Protein AF-A0A536K6A2-F1 (afdb_monomer_lite)

Radius of gyration: 21.48 Å; chains: 1; bounding box: 54×81×38 Å

pLDDT: mean 73.26, std 16.82, range [40.25, 90.94]

Foldseek 3Di:
DCVVVVVQVVVLVVVVVCVVVVVFPDKFDWAQQKIWTWHQLPPPHWIKIKIFHQDPDPPDGDGDPPIDMDIGRHPVVRVVVSVVVQVVRVVVVGTPPPPPPPPPDDPPCPDDPPDDDDDDDDDDD

Sequence (125 aa):
MEMDDRLDQRTLARLWELENSEQMDRRVELTGQRFLSLFLEKLDGRSYIFRHSAEEQNETVSVGEDSEFWMYDTADAAELEFRRMVANARRAGTLIETDDTDDLGDPFTDGPLTNEVGAENLRNT

Secondary structure (DSSP, 8-state):
--HHHHHHHHHHHHHHHHHHTT--SEEEEETTTEEEEEEEEEETTEEEEEEEEEEEETTEEEE-TT-EEEEESSHHHHHHHHHHHHHHHHHHT-EE--S-------S------------------

Structure (mmCIF, N/CA/C/O backbone):
data_AF-A0A536K6A2-F1
#
_entry.id   AF-A0A536K6A2-F1
#
loop_
_atom_site.group_PDB
_atom_site.id
_atom_site.type_symbol
_atom_site.label_atom_id
_atom_site.label_alt_id
_atom_site.label_comp_id
_atom_site.label_asym_id
_atom_site.label_entity_id
_atom_site.label_seq_id
_atom_site.pdbx_PDB_ins_code
_atom_site.Cartn_x
_atom_site.Cartn_y
_atom_site.Cartn_z
_atom_site.occupancy
_atom_site.B_iso_or_equiv
_atom_site.auth_seq_id
_atom_site.auth_comp_id
_atom_site.auth_asym_id
_atom_site.auth_atom_id
_atom_site.pdbx_PDB_model_num
ATOM 1 N N . MET A 1 1 ? 24.955 6.069 -3.011 1.00 43.41 1 MET A N 1
ATOM 2 C CA . MET A 1 1 ? 24.029 5.381 -3.936 1.00 43.41 1 MET A CA 1
ATOM 3 C C . MET A 1 1 ? 22.677 6.010 -3.658 1.00 43.41 1 MET A C 1
ATOM 5 O O . MET A 1 1 ? 22.066 5.664 -2.667 1.00 43.41 1 MET A O 1
ATOM 9 N N . GLU A 1 2 ? 22.335 7.055 -4.416 1.00 53.41 2 GLU A N 1
ATOM 10 C CA . GLU A 1 2 ? 21.230 8.011 -4.150 1.00 53.41 2 GLU A CA 1
ATOM 11 C C . GLU A 1 2 ? 20.250 8.092 -5.341 1.00 53.41 2 GLU A C 1
ATOM 13 O O . GLU A 1 2 ? 19.463 9.026 -5.459 1.00 53.41 2 GLU A O 1
ATOM 18 N N . MET A 1 3 ? 20.354 7.161 -6.295 1.00 55.25 3 MET A N 1
ATOM 19 C CA . MET A 1 3 ? 19.548 7.185 -7.522 1.00 55.25 3 MET A CA 1
ATOM 20 C C . MET A 1 3 ? 18.182 6.511 -7.348 1.00 55.25 3 MET A C 1
ATOM 22 O O . MET A 1 3 ? 17.231 6.993 -7.957 1.00 55.25 3 MET A O 1
ATOM 26 N N . ASP A 1 4 ? 18.082 5.474 -6.508 1.00 61.38 4 ASP A N 1
ATOM 27 C CA . ASP A 1 4 ? 16.813 4.795 -6.196 1.00 61.38 4 ASP A CA 1
ATOM 28 C C . ASP A 1 4 ? 15.820 5.763 -5.546 1.00 61.38 4 ASP A C 1
ATOM 30 O O . ASP A 1 4 ? 14.772 6.027 -6.123 1.00 61.38 4 ASP A O 1
ATOM 34 N N . ASP A 1 5 ? 16.233 6.453 -4.478 1.00 64.38 5 ASP A N 1
ATOM 35 C CA . ASP A 1 5 ? 15.365 7.349 -3.698 1.00 64.38 5 ASP A CA 1
ATOM 36 C C . ASP A 1 5 ? 14.692 8.446 -4.554 1.00 64.38 5 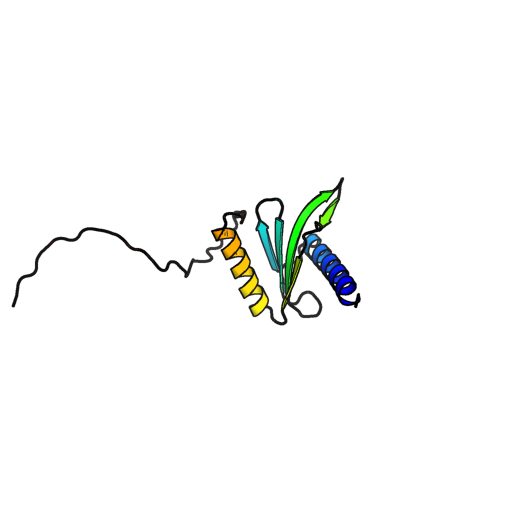ASP A C 1
ATOM 38 O O . ASP A 1 5 ? 13.513 8.765 -4.405 1.00 64.38 5 ASP A O 1
ATOM 42 N N . ARG A 1 6 ? 15.403 8.983 -5.559 1.00 69.88 6 ARG A N 1
ATOM 43 C CA . ARG A 1 6 ? 14.832 9.976 -6.492 1.00 69.88 6 ARG A CA 1
ATOM 44 C C . ARG A 1 6 ? 13.819 9.369 -7.466 1.00 69.88 6 ARG A C 1
ATOM 46 O O . ARG A 1 6 ? 12.924 10.083 -7.923 1.00 69.88 6 ARG A O 1
ATOM 53 N N . LEU A 1 7 ? 13.986 8.100 -7.836 1.00 75.62 7 LEU A N 1
ATOM 54 C CA . LEU A 1 7 ? 13.047 7.362 -8.680 1.00 75.62 7 LEU A CA 1
ATOM 55 C C . LEU A 1 7 ? 11.792 6.984 -7.880 1.00 75.62 7 LEU A C 1
ATOM 57 O O . LEU A 1 7 ? 10.680 7.131 -8.393 1.00 75.62 7 LEU A O 1
ATOM 61 N N . ASP A 1 8 ? 11.970 6.586 -6.620 1.00 79.81 8 ASP A N 1
ATOM 62 C CA . ASP A 1 8 ? 10.894 6.278 -5.677 1.00 79.81 8 ASP A CA 1
ATOM 63 C C . ASP A 1 8 ? 10.002 7.500 -5.434 1.00 79.81 8 ASP A C 1
ATOM 65 O O . ASP A 1 8 ? 8.793 7.438 -5.647 1.00 79.81 8 ASP A O 1
ATOM 69 N N . GLN A 1 9 ? 10.594 8.657 -5.119 1.00 79.81 9 GLN A N 1
ATOM 70 C CA . GLN A 1 9 ? 9.862 9.917 -4.928 1.00 79.81 9 GLN A CA 1
ATOM 71 C C . GLN A 1 9 ? 9.067 10.336 -6.174 1.00 79.81 9 GLN A C 1
ATOM 73 O O . GLN A 1 9 ? 7.934 10.813 -6.084 1.00 79.81 9 GLN A O 1
ATOM 78 N N . ARG A 1 10 ? 9.637 10.136 -7.369 1.00 83.62 10 ARG A N 1
ATOM 79 C CA . ARG A 1 10 ? 8.949 10.440 -8.631 1.00 83.62 10 ARG A CA 1
ATOM 80 C C . ARG A 1 10 ? 7.795 9.474 -8.904 1.00 83.62 10 ARG A C 1
ATOM 82 O O . ARG A 1 10 ? 6.772 9.896 -9.439 1.00 83.62 10 ARG A O 1
ATOM 89 N N . THR A 1 11 ? 7.960 8.207 -8.538 1.00 86.38 11 THR A N 1
ATOM 90 C CA . THR A 1 11 ? 6.920 7.178 -8.653 1.00 86.38 11 THR A CA 1
ATOM 91 C C . THR A 1 11 ? 5.780 7.460 -7.678 1.00 86.38 11 THR A C 1
ATOM 93 O O . THR A 1 11 ? 4.629 7.501 -8.100 1.00 86.38 11 THR A O 1
ATOM 96 N N . LEU A 1 12 ? 6.091 7.770 -6.416 1.00 84.75 12 LEU A N 1
ATOM 97 C CA . LEU A 1 12 ? 5.128 8.182 -5.390 1.00 84.75 12 LEU A CA 1
ATOM 98 C C . LEU A 1 12 ? 4.290 9.380 -5.835 1.00 84.75 12 LEU A C 1
ATOM 100 O O . LEU A 1 12 ? 3.064 9.315 -5.806 1.00 84.75 12 LEU A O 1
ATOM 104 N N . ALA A 1 13 ? 4.939 10.447 -6.313 1.00 84.62 13 ALA A N 1
ATOM 105 C CA . ALA A 1 13 ? 4.236 11.618 -6.828 1.00 84.62 13 ALA A CA 1
ATOM 106 C C . ALA A 1 13 ? 3.282 11.243 -7.973 1.00 84.62 13 ALA A C 1
ATOM 108 O O . ALA A 1 13 ? 2.152 11.722 -8.023 1.00 84.62 13 ALA A O 1
ATOM 109 N N . ARG A 1 14 ? 3.705 10.340 -8.867 1.00 87.81 14 ARG A N 1
ATOM 110 C CA . ARG A 1 14 ? 2.875 9.914 -9.994 1.00 87.81 14 ARG A CA 1
ATOM 111 C C . ARG A 1 14 ? 1.685 9.056 -9.567 1.00 87.81 14 ARG A C 1
ATOM 113 O O . ARG A 1 14 ? 0.598 9.227 -10.112 1.00 87.81 14 ARG A O 1
ATOM 120 N N . LEU A 1 15 ? 1.876 8.158 -8.604 1.00 87.44 15 LEU A N 1
ATOM 121 C CA . LEU A 1 15 ? 0.803 7.350 -8.019 1.00 87.44 15 LEU A CA 1
ATOM 122 C C . LEU A 1 15 ? -0.214 8.237 -7.292 1.00 87.44 15 LEU A C 1
ATOM 124 O O . LEU A 1 15 ? -1.415 8.058 -7.474 1.00 87.44 15 LEU A O 1
ATOM 128 N N . TRP A 1 16 ? 0.263 9.247 -6.561 1.00 86.19 16 TRP A N 1
ATOM 129 C CA . TRP A 1 16 ? -0.584 10.254 -5.923 1.00 86.19 16 TRP A CA 1
ATOM 130 C C . TRP A 1 16 ? -1.450 11.010 -6.939 1.00 86.19 16 TRP A C 1
ATOM 132 O O . TRP A 1 16 ? -2.659 11.138 -6.753 1.00 86.19 16 TRP A O 1
ATOM 142 N N . GLU A 1 17 ? -0.864 11.467 -8.051 1.00 87.06 17 GLU A N 1
ATOM 143 C CA . GLU A 1 17 ? -1.612 12.117 -9.138 1.00 87.06 17 GLU A CA 1
ATOM 144 C C . GLU A 1 17 ? -2.677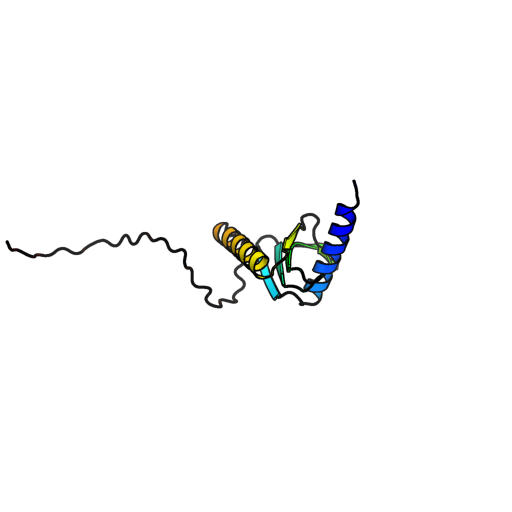 11.195 -9.755 1.00 87.06 17 GLU A C 1
ATOM 146 O O . GLU A 1 17 ? -3.791 11.639 -10.047 1.00 87.06 17 GLU A O 1
ATOM 151 N N . LEU A 1 18 ? -2.341 9.917 -9.972 1.00 87.44 18 LEU A N 1
ATOM 152 C CA . LEU A 1 18 ? -3.266 8.926 -10.526 1.00 87.44 18 LEU A CA 1
ATOM 153 C C . LEU A 1 18 ? -4.439 8.667 -9.580 1.00 87.44 18 LEU A C 1
ATOM 155 O O . LEU A 1 18 ? -5.578 8.604 -10.041 1.00 87.44 18 LEU A O 1
ATOM 159 N N . GLU A 1 19 ? -4.175 8.565 -8.278 1.00 84.19 19 GLU A N 1
ATOM 160 C CA . GLU A 1 19 ? -5.221 8.414 -7.268 1.00 84.19 19 GLU A CA 1
ATOM 161 C C . GLU A 1 19 ? -6.142 9.638 -7.213 1.00 84.19 19 GLU A C 1
ATOM 163 O O . GLU A 1 19 ? -7.361 9.489 -7.240 1.00 84.19 19 GLU A O 1
ATOM 168 N N . ASN A 1 20 ? -5.575 10.850 -7.217 1.00 83.31 20 ASN A N 1
ATOM 169 C CA . ASN A 1 20 ? -6.353 12.097 -7.239 1.00 83.31 20 ASN A CA 1
ATOM 170 C C . ASN A 1 20 ? -7.194 12.245 -8.514 1.00 83.31 20 ASN A C 1
ATOM 172 O O . ASN A 1 20 ? -8.192 12.957 -8.520 1.00 83.31 20 ASN A O 1
ATOM 176 N N . SER A 1 21 ? -6.790 11.575 -9.594 1.00 84.88 21 SER A N 1
ATOM 177 C CA . SER A 1 21 ? -7.541 11.516 -10.850 1.00 84.88 21 SER A CA 1
ATOM 178 C C . SER A 1 21 ? -8.541 10.355 -10.901 1.00 84.88 21 SER A C 1
ATOM 180 O O . SER A 1 21 ? -9.092 10.091 -11.967 1.00 84.88 21 SER A O 1
ATOM 182 N N . GLU A 1 22 ? -8.719 9.622 -9.801 1.00 80.12 22 GLU A N 1
ATOM 183 C CA . GLU A 1 22 ? -9.578 8.441 -9.698 1.00 80.12 22 GLU A CA 1
ATOM 184 C C . GLU A 1 22 ? -9.236 7.326 -10.710 1.00 80.12 22 GLU A C 1
ATOM 186 O O . GLU A 1 22 ? -10.093 6.554 -11.134 1.00 80.12 22 GLU A O 1
ATOM 191 N N . GLN A 1 23 ? -7.965 7.226 -11.118 1.00 83.31 23 GLN A N 1
ATOM 192 C CA . GLN A 1 23 ? -7.496 6.263 -12.128 1.00 83.31 23 GLN A CA 1
ATOM 193 C C . GLN A 1 23 ? -7.001 4.933 -11.536 1.00 83.31 23 GLN A C 1
ATOM 195 O O . GLN A 1 23 ? -6.367 4.140 -12.241 1.00 83.31 23 GLN A O 1
ATOM 200 N N . MET A 1 24 ? -7.255 4.694 -10.249 1.00 84.75 24 MET A N 1
ATOM 201 C CA . MET A 1 24 ? -6.969 3.417 -9.599 1.00 84.75 24 MET A CA 1
ATOM 202 C C . MET A 1 24 ? -7.963 2.337 -10.040 1.00 84.75 24 MET A C 1
ATOM 204 O O . MET A 1 24 ? -9.136 2.615 -10.275 1.00 84.75 24 MET A O 1
ATOM 208 N N . ASP A 1 25 ? -7.500 1.089 -10.114 1.00 86.81 25 ASP A N 1
ATOM 209 C CA . ASP A 1 25 ? -8.373 -0.059 -10.389 1.00 86.81 25 ASP A CA 1
ATOM 210 C C . ASP A 1 25 ? -9.162 -0.460 -9.141 1.00 86.81 25 ASP A C 1
ATOM 212 O O . ASP A 1 25 ? -10.339 -0.807 -9.220 1.00 86.81 25 ASP A O 1
ATOM 216 N N . ARG A 1 26 ? -8.518 -0.400 -7.970 1.00 84.94 26 ARG A N 1
ATOM 217 C CA . ARG A 1 26 ? -9.161 -0.623 -6.671 1.00 84.94 26 ARG A CA 1
ATOM 218 C C . ARG A 1 26 ? -8.567 0.294 -5.615 1.00 84.94 26 ARG A C 1
ATOM 220 O O . ARG A 1 26 ? -7.376 0.589 -5.646 1.00 84.94 26 ARG A O 1
ATOM 227 N N . ARG A 1 27 ? -9.387 0.684 -4.643 1.00 86.62 27 ARG A N 1
ATOM 228 C CA . ARG A 1 27 ? -8.977 1.422 -3.446 1.00 86.62 27 ARG A CA 1
ATOM 229 C C . ARG A 1 27 ? -9.731 0.883 -2.245 1.00 86.62 27 ARG A C 1
ATOM 231 O O . ARG A 1 27 ? -10.924 0.621 -2.342 1.00 86.62 27 ARG A O 1
ATOM 238 N N . VAL A 1 28 ? -9.033 0.741 -1.126 1.00 85.00 28 VAL A N 1
ATOM 239 C CA . VAL A 1 28 ? -9.638 0.449 0.174 1.00 85.00 28 VAL A CA 1
ATOM 240 C C . VAL A 1 28 ? -9.166 1.455 1.212 1.00 85.00 28 VAL A C 1
ATOM 242 O O . VAL A 1 28 ? -8.038 1.956 1.153 1.00 85.00 28 VAL A O 1
ATOM 245 N N . GLU A 1 29 ? -10.037 1.741 2.171 1.00 86.19 29 GLU A N 1
ATOM 246 C CA . GLU A 1 29 ? -9.727 2.595 3.310 1.00 86.19 29 GLU A CA 1
ATOM 247 C C . GLU A 1 29 ? -9.337 1.741 4.522 1.00 86.19 29 GLU A C 1
ATOM 249 O O . GLU A 1 29 ? -9.949 0.723 4.845 1.00 86.19 29 GLU A O 1
ATOM 254 N N . LEU A 1 30 ? -8.277 2.158 5.196 1.00 83.12 30 LEU A N 1
ATOM 255 C CA . LEU A 1 30 ? -7.777 1.583 6.431 1.00 83.12 30 LEU A CA 1
ATOM 256 C C . LEU A 1 30 ? -8.012 2.572 7.578 1.00 83.12 30 LEU A C 1
ATOM 258 O O . LEU A 1 30 ? -8.014 3.793 7.414 1.00 83.12 30 LEU A O 1
ATOM 262 N N . THR A 1 31 ? -8.155 2.038 8.784 1.00 81.31 31 THR A N 1
ATOM 263 C CA . THR A 1 31 ? -8.300 2.821 10.009 1.00 81.31 31 THR A CA 1
ATOM 264 C C . THR A 1 31 ? -7.099 3.744 10.195 1.00 81.31 31 THR A C 1
ATOM 266 O O . THR A 1 31 ? -5.957 3.337 9.963 1.00 81.31 31 THR A O 1
ATOM 269 N N . GLY A 1 32 ? -7.346 4.955 10.695 1.00 77.25 32 GLY A N 1
ATOM 270 C CA . GLY A 1 32 ? -6.289 5.940 10.932 1.00 77.25 32 GLY A CA 1
ATOM 271 C C . GLY A 1 32 ? -5.897 6.724 9.682 1.00 77.25 32 GLY A C 1
ATOM 272 O O . GLY A 1 32 ? -4.717 7.000 9.506 1.00 77.25 32 GLY A O 1
ATOM 273 N N . GLN A 1 33 ? -6.878 7.062 8.831 1.00 80.12 33 GLN A N 1
ATOM 274 C CA . GLN A 1 33 ? -6.696 7.884 7.623 1.00 80.12 33 GLN A CA 1
ATOM 275 C C . GLN A 1 33 ? -5.678 7.288 6.646 1.00 80.12 33 GLN A C 1
ATOM 277 O O . GLN A 1 33 ? -4.932 8.007 5.987 1.00 80.12 33 GLN A O 1
ATOM 282 N N . ARG A 1 34 ? -5.622 5.959 6.568 1.00 85.31 34 ARG A N 1
ATOM 283 C CA . ARG A 1 34 ? -4.717 5.248 5.669 1.00 85.31 34 ARG A CA 1
ATOM 284 C C . ARG A 1 34 ? -5.496 4.675 4.508 1.00 85.31 34 ARG A C 1
ATOM 286 O O . ARG A 1 34 ? -6.643 4.277 4.657 1.00 85.31 34 ARG A O 1
ATOM 293 N N . PHE A 1 35 ? -4.856 4.594 3.361 1.00 85.62 35 PHE A N 1
ATOM 294 C CA . PHE A 1 35 ? -5.464 4.113 2.135 1.00 85.62 35 PHE A CA 1
ATOM 295 C C . PHE A 1 35 ? -4.525 3.137 1.455 1.00 85.62 35 PHE A C 1
ATOM 297 O O . PHE A 1 35 ? -3.301 3.268 1.535 1.00 85.62 35 PHE A O 1
ATOM 304 N N . LEU A 1 36 ? -5.115 2.142 0.803 1.00 88.00 36 LEU A N 1
ATOM 305 C CA . LEU A 1 36 ? -4.399 1.189 -0.026 1.00 88.00 36 LEU A CA 1
ATOM 306 C C . LEU A 1 36 ? -5.050 1.167 -1.407 1.00 88.00 36 LEU A C 1
ATOM 308 O O . LEU A 1 36 ? -6.209 0.777 -1.552 1.00 88.00 36 LEU A O 1
ATOM 312 N N . SER A 1 37 ? -4.285 1.569 -2.410 1.00 89.31 37 SER A N 1
ATOM 313 C CA . SER A 1 37 ? -4.719 1.707 -3.796 1.00 89.31 37 SER A CA 1
ATOM 314 C C . SER A 1 37 ? -3.927 0.762 -4.695 1.00 89.31 37 SER A C 1
ATOM 316 O O . SER A 1 37 ? -2.718 0.593 -4.541 1.00 89.31 37 SER A O 1
ATOM 318 N N . LEU A 1 38 ? -4.618 0.125 -5.635 1.00 90.44 38 LEU A N 1
ATOM 319 C CA . LEU A 1 38 ? -4.062 -0.802 -6.614 1.00 90.44 38 LEU A CA 1
ATOM 320 C C . LEU A 1 38 ? -4.150 -0.183 -8.008 1.00 90.44 38 LEU A C 1
ATOM 322 O O . LEU A 1 38 ? -5.222 0.229 -8.455 1.00 90.44 38 LEU A O 1
ATOM 326 N N . PHE A 1 39 ? -3.021 -0.179 -8.709 1.00 90.25 39 PHE A N 1
ATOM 327 C CA . PHE A 1 39 ? -2.894 0.282 -10.084 1.00 90.25 39 PHE A CA 1
ATOM 328 C C . PHE A 1 39 ? -2.383 -0.868 -10.944 1.00 90.25 39 PHE A C 1
ATOM 330 O O . PHE A 1 39 ? -1.265 -1.337 -10.736 1.00 90.25 39 PHE A O 1
ATOM 337 N N . LEU A 1 40 ? -3.175 -1.321 -11.914 1.00 90.62 40 LEU A N 1
ATOM 338 C CA . LEU A 1 40 ? -2.792 -2.428 -12.788 1.00 90.62 40 LEU A CA 1
ATOM 339 C C . LEU A 1 40 ? -2.299 -1.893 -14.131 1.00 90.62 40 LEU A C 1
ATOM 341 O O . LEU A 1 40 ? -3.033 -1.211 -14.843 1.00 90.62 40 LEU A O 1
ATOM 345 N N . GLU A 1 41 ? -1.033 -2.166 -14.453 1.00 86.88 41 GLU A N 1
ATOM 346 C CA . GLU A 1 41 ? -0.399 -1.819 -15.740 1.00 86.88 41 GLU A CA 1
ATOM 347 C C . GLU A 1 41 ? -0.518 -0.323 -16.140 1.00 86.88 41 GLU A C 1
ATOM 349 O O . GLU A 1 41 ? -0.368 0.036 -17.309 1.00 86.88 41 GLU A O 1
ATOM 354 N N . LYS A 1 42 ? -0.772 0.580 -15.177 1.00 79.62 42 LYS A N 1
ATOM 355 C CA . LYS A 1 42 ? -1.024 2.019 -15.417 1.00 79.62 42 LYS A CA 1
ATOM 356 C C . LYS A 1 42 ? 0.244 2.849 -15.586 1.00 79.62 42 LYS A C 1
ATOM 358 O O . LYS A 1 42 ? 0.206 3.910 -16.209 1.00 79.62 42 LYS A O 1
ATOM 363 N N . LEU A 1 43 ? 1.348 2.399 -14.999 1.00 83.12 43 LEU A N 1
ATOM 364 C CA . LEU A 1 43 ? 2.615 3.120 -14.967 1.00 83.12 43 LEU A CA 1
ATOM 365 C C . LEU A 1 43 ? 3.694 2.209 -15.555 1.00 83.12 43 LEU A C 1
ATOM 367 O O . LEU A 1 43 ? 3.865 1.087 -15.100 1.00 83.12 43 LEU A O 1
ATOM 371 N N . ASP A 1 44 ? 4.355 2.637 -16.630 1.00 81.00 44 ASP A N 1
ATOM 372 C CA . ASP A 1 44 ? 5.425 1.871 -17.295 1.00 81.00 44 ASP A CA 1
ATOM 373 C C . ASP A 1 44 ? 5.060 0.412 -17.681 1.00 81.00 44 ASP A C 1
ATOM 375 O O . ASP A 1 44 ? 5.939 -0.433 -17.850 1.00 81.00 44 ASP A O 1
ATOM 379 N N . GLY A 1 45 ? 3.763 0.102 -17.835 1.00 83.00 45 GLY A N 1
ATOM 380 C CA . GLY A 1 45 ? 3.264 -1.255 -18.106 1.00 83.00 45 GLY A CA 1
ATOM 381 C C . GLY A 1 45 ? 3.387 -2.221 -16.923 1.00 83.00 45 GLY A C 1
ATOM 382 O O . GLY A 1 45 ? 3.311 -3.429 -17.110 1.00 83.00 45 GLY A O 1
ATOM 383 N N . ARG A 1 46 ? 3.600 -1.701 -15.711 1.00 88.19 46 ARG A N 1
ATOM 384 C CA . ARG A 1 46 ? 3.744 -2.466 -14.469 1.00 88.19 46 ARG A CA 1
ATOM 385 C C . ARG A 1 46 ? 2.593 -2.193 -13.518 1.00 88.19 46 ARG A C 1
ATOM 387 O O . ARG A 1 46 ? 1.875 -1.198 -13.643 1.00 88.19 46 ARG A O 1
ATOM 394 N N . SER A 1 47 ? 2.432 -3.091 -12.556 1.00 90.94 47 SER A N 1
ATOM 395 C CA . SER A 1 47 ? 1.397 -2.983 -11.535 1.00 90.94 47 SER A CA 1
ATOM 396 C C . SER A 1 47 ? 1.983 -2.492 -10.219 1.00 90.94 47 SER A C 1
ATOM 398 O O . SER A 1 47 ? 3.087 -2.876 -9.836 1.00 90.94 47 SER A O 1
ATOM 400 N N . TYR A 1 48 ? 1.246 -1.627 -9.532 1.00 89.94 48 TYR A N 1
ATOM 401 C CA . TYR A 1 48 ? 1.699 -0.944 -8.330 1.00 89.94 48 TYR A CA 1
ATOM 402 C C . TYR A 1 48 ? 0.649 -1.048 -7.238 1.00 89.94 48 TYR A C 1
ATOM 404 O O . TYR A 1 48 ? -0.540 -0.833 -7.475 1.00 89.94 48 TYR A O 1
ATOM 412 N N . ILE A 1 49 ? 1.110 -1.339 -6.030 1.00 90.62 49 ILE A N 1
ATOM 413 C CA . ILE A 1 49 ? 0.325 -1.201 -4.809 1.00 90.62 49 ILE A CA 1
ATOM 414 C C . ILE A 1 49 ? 0.843 0.041 -4.106 1.00 90.62 49 ILE A C 1
ATOM 416 O O . ILE A 1 49 ? 2.039 0.139 -3.852 1.00 90.62 49 ILE A O 1
ATOM 420 N N . PHE A 1 50 ? -0.043 0.975 -3.796 1.00 90.00 50 PHE A N 1
ATOM 421 C CA . PHE A 1 50 ? 0.287 2.233 -3.151 1.00 90.00 50 PHE A CA 1
ATOM 422 C C . PHE A 1 50 ? -0.424 2.318 -1.804 1.00 90.00 50 PHE A C 1
ATOM 424 O O . PHE A 1 50 ? -1.652 2.280 -1.749 1.00 90.00 50 PHE A O 1
ATOM 431 N N . ARG A 1 51 ? 0.343 2.410 -0.717 1.00 89.62 51 ARG A N 1
ATOM 432 C CA . ARG A 1 51 ? -0.163 2.643 0.635 1.00 89.62 51 ARG A CA 1
ATOM 433 C C . ARG A 1 51 ? 0.248 4.031 1.079 1.00 89.62 51 ARG A C 1
ATOM 435 O O . ARG A 1 51 ? 1.435 4.336 1.117 1.00 89.62 51 ARG A O 1
ATOM 442 N N . HIS A 1 52 ? -0.713 4.842 1.487 1.00 87.12 52 HIS A N 1
ATOM 443 C CA . HIS A 1 52 ? -0.421 6.160 2.036 1.00 87.12 52 HIS A CA 1
ATOM 444 C C . HIS A 1 52 ? -1.322 6.495 3.210 1.00 87.12 52 HIS A C 1
ATOM 446 O O . HIS A 1 52 ? -2.346 5.852 3.448 1.00 87.12 52 HIS A O 1
ATOM 452 N N . SER A 1 53 ? -0.896 7.507 3.952 1.00 81.75 53 SER A N 1
ATOM 453 C CA . SER A 1 53 ? -1.727 8.182 4.941 1.00 81.75 53 SER A CA 1
ATOM 454 C C . SER A 1 53 ? -2.202 9.490 4.318 1.00 81.75 53 SER A C 1
ATOM 456 O O . SER A 1 53 ? -1.371 10.248 3.816 1.00 81.75 53 SER A O 1
ATOM 458 N N . ALA A 1 54 ? -3.503 9.766 4.349 1.00 74.88 54 ALA A N 1
ATOM 459 C CA . ALA A 1 54 ? -4.022 11.072 3.976 1.00 74.88 54 ALA A CA 1
ATOM 460 C C . ALA A 1 54 ? -3.857 12.012 5.170 1.00 74.88 54 ALA A C 1
ATOM 462 O O . ALA A 1 54 ? -4.639 11.975 6.122 1.00 74.88 54 ALA A O 1
ATOM 463 N N . GLU A 1 55 ? -2.826 12.848 5.118 1.00 70.88 55 GLU A N 1
ATOM 464 C CA . GLU A 1 55 ? -2.639 13.914 6.092 1.00 70.88 55 GLU A CA 1
ATOM 465 C C . GLU A 1 55 ? -3.210 15.204 5.504 1.00 70.88 55 GLU A C 1
ATOM 467 O O . GLU A 1 55 ? -2.731 15.733 4.494 1.00 70.88 55 GLU A O 1
ATOM 472 N N . GLU A 1 56 ? -4.280 15.704 6.122 1.00 62.91 56 GLU A N 1
ATOM 473 C CA . GLU A 1 56 ? -4.809 17.028 5.813 1.00 62.91 56 GLU A CA 1
ATOM 474 C C . GLU A 1 56 ? -3.815 18.076 6.312 1.00 62.91 56 GLU A C 1
ATOM 476 O O . GLU A 1 56 ? -3.753 18.399 7.500 1.00 62.91 56 GLU A O 1
ATOM 481 N N . GLN A 1 57 ? -3.015 18.613 5.392 1.00 58.88 57 GLN A N 1
ATOM 482 C CA . GLN A 1 57 ? -2.092 19.695 5.692 1.00 58.88 57 GLN A CA 1
ATOM 483 C C . GLN A 1 57 ? -2.642 21.005 5.140 1.00 58.88 57 GLN A C 1
ATOM 485 O O . GLN A 1 57 ? -2.634 21.252 3.934 1.00 58.88 57 GLN A O 1
ATOM 490 N N . ASN A 1 58 ? -3.071 21.866 6.067 1.00 63.62 58 ASN A N 1
ATOM 491 C CA . ASN A 1 58 ? -3.655 23.191 5.840 1.00 63.62 58 ASN A CA 1
ATOM 492 C C . ASN A 1 58 ? -4.934 23.171 4.986 1.00 63.62 58 ASN A C 1
ATOM 494 O O . ASN A 1 58 ? -6.015 23.379 5.522 1.00 63.62 58 ASN A O 1
ATOM 498 N N . GLU A 1 59 ? -4.811 22.949 3.680 1.00 62.44 59 GLU A N 1
ATOM 499 C CA . GLU A 1 59 ? -5.905 23.008 2.694 1.00 62.44 59 GLU A CA 1
ATOM 500 C C . GLU A 1 59 ? -5.707 22.005 1.542 1.00 62.44 59 GLU A C 1
ATOM 502 O O . GLU A 1 59 ? -6.506 21.946 0.608 1.00 62.44 59 GLU A O 1
ATOM 507 N N . THR A 1 60 ? -4.635 21.211 1.589 1.00 57.22 60 THR A N 1
ATOM 508 C CA . THR A 1 60 ? -4.313 20.205 0.578 1.00 57.22 60 THR A CA 1
ATOM 509 C C . THR A 1 60 ? -4.071 18.873 1.260 1.00 57.22 60 THR A C 1
ATOM 511 O O . THR A 1 60 ? -3.215 18.767 2.142 1.00 57.22 60 THR A O 1
ATOM 514 N N . VAL A 1 61 ? -4.785 17.840 0.822 1.00 66.38 61 VAL A N 1
ATOM 515 C CA . VAL A 1 61 ? -4.440 16.470 1.193 1.00 66.38 61 VAL A CA 1
ATOM 516 C C . VAL A 1 61 ? -3.116 16.145 0.514 1.00 66.38 61 VAL A C 1
ATOM 518 O O . VAL A 1 61 ? -2.978 16.314 -0.699 1.00 66.38 61 VAL A O 1
ATOM 521 N N . SER A 1 62 ? -2.128 15.744 1.306 1.00 67.38 62 SER A N 1
ATOM 522 C CA . SER A 1 62 ? -0.825 15.316 0.805 1.00 67.38 62 SER A CA 1
ATOM 523 C C . SER A 1 62 ? -0.572 13.870 1.198 1.00 67.38 62 SER A C 1
ATOM 525 O O . SER A 1 62 ? -1.094 13.384 2.201 1.00 67.38 62 SER A O 1
ATOM 527 N N . VAL A 1 63 ? 0.257 13.206 0.398 1.00 71.31 63 VAL A N 1
ATOM 528 C CA . VAL A 1 63 ? 0.816 11.897 0.718 1.00 71.31 63 VAL A CA 1
ATOM 529 C C . VAL A 1 63 ? 1.645 12.008 2.006 1.00 71.31 63 VAL A C 1
ATOM 531 O O . VAL A 1 63 ? 2.583 12.804 2.066 1.00 71.31 63 VAL A O 1
ATOM 534 N N . GLY A 1 64 ? 1.268 11.269 3.052 1.00 69.62 64 GLY A N 1
ATOM 535 C CA . GLY A 1 64 ? 1.988 11.285 4.329 1.00 69.62 64 GLY A CA 1
ATOM 536 C C . GLY A 1 64 ? 3.406 10.719 4.218 1.00 69.62 64 GLY A C 1
ATOM 537 O O . GLY A 1 64 ? 3.714 9.968 3.291 1.00 69.62 64 GLY A O 1
ATOM 538 N N . GLU A 1 65 ? 4.284 11.038 5.169 1.00 69.19 65 GLU A N 1
ATOM 539 C CA . GLU A 1 65 ? 5.697 10.607 5.120 1.00 69.19 65 GLU A CA 1
ATOM 540 C C . GLU A 1 65 ? 5.874 9.076 5.232 1.00 69.19 65 GLU A 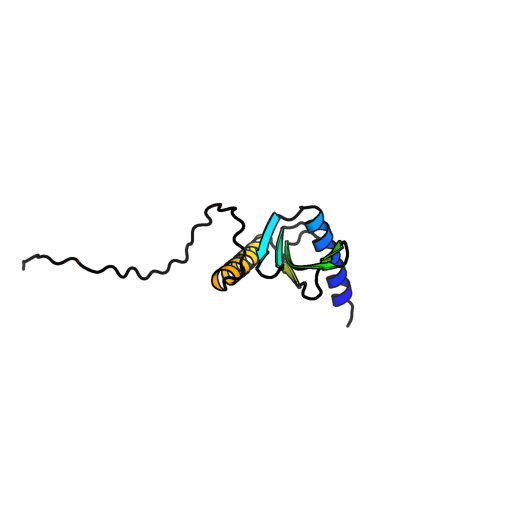C 1
ATOM 542 O O . GLU A 1 65 ? 6.866 8.537 4.751 1.00 69.19 65 GLU A O 1
ATOM 547 N N . ASP A 1 66 ? 4.889 8.359 5.792 1.00 74.81 66 ASP A N 1
ATOM 548 C CA . ASP A 1 66 ? 4.843 6.882 5.889 1.00 74.81 66 ASP A CA 1
ATOM 549 C C . ASP A 1 66 ? 4.332 6.202 4.599 1.00 74.81 66 ASP A C 1
ATOM 551 O O . ASP A 1 66 ? 3.808 5.087 4.623 1.00 74.81 66 ASP A O 1
ATOM 555 N N . SER A 1 67 ? 4.388 6.893 3.461 1.00 82.88 67 SER A N 1
ATOM 556 C CA . SER A 1 67 ? 3.832 6.356 2.221 1.00 82.88 67 SER A CA 1
ATOM 557 C C . SER A 1 67 ? 4.793 5.395 1.546 1.00 82.88 67 SER A C 1
ATOM 559 O O . SER A 1 67 ? 5.943 5.717 1.257 1.00 82.88 67 SER A O 1
ATOM 561 N N . GLU A 1 68 ? 4.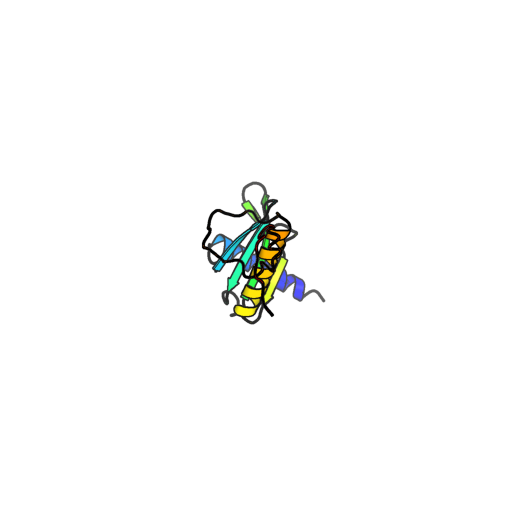282 4.207 1.259 1.00 86.44 68 GLU A N 1
ATOM 562 C CA . GLU A 1 68 ? 5.033 3.095 0.703 1.00 86.44 68 GLU A CA 1
ATOM 563 C C . GLU A 1 68 ? 4.358 2.604 -0.570 1.00 86.44 68 GLU A C 1
ATOM 565 O O . GLU A 1 68 ? 3.133 2.637 -0.718 1.00 86.44 68 GLU A O 1
ATOM 570 N N . PHE A 1 69 ? 5.163 2.106 -1.499 1.00 88.56 69 PHE A N 1
ATOM 571 C CA . PHE A 1 69 ? 4.644 1.447 -2.681 1.00 88.56 69 PHE A CA 1
ATOM 572 C C . PHE A 1 69 ? 5.412 0.167 -2.979 1.00 88.56 69 PHE A C 1
ATOM 574 O O . PHE A 1 69 ? 6.593 0.028 -2.666 1.00 88.56 69 PHE A O 1
ATOM 581 N N . TRP A 1 70 ? 4.723 -0.763 -3.627 1.00 89.75 70 TRP A N 1
ATOM 582 C CA . TRP A 1 70 ? 5.289 -2.012 -4.112 1.00 89.75 70 TRP A CA 1
ATOM 583 C C . TRP A 1 70 ? 5.048 -2.120 -5.605 1.00 89.75 70 TRP A C 1
ATOM 585 O O . TRP A 1 70 ? 3.961 -1.814 -6.095 1.00 89.75 70 TRP A O 1
ATOM 595 N N . MET A 1 71 ? 6.073 -2.562 -6.323 1.00 89.19 71 MET A N 1
ATOM 596 C CA . MET A 1 71 ? 6.048 -2.717 -7.770 1.00 89.19 71 MET A CA 1
ATOM 597 C C . MET A 1 71 ? 6.051 -4.196 -8.132 1.00 89.19 71 MET A C 1
ATOM 599 O O . MET A 1 71 ? 6.866 -4.970 -7.629 1.00 89.19 71 MET A O 1
ATOM 603 N N . TYR A 1 72 ? 5.175 -4.560 -9.057 1.00 89.06 72 TYR A N 1
ATOM 604 C CA . TYR A 1 72 ? 5.024 -5.909 -9.572 1.00 89.06 72 TYR A CA 1
ATOM 605 C C . TYR A 1 72 ? 5.067 -5.888 -11.092 1.00 89.06 72 TYR A C 1
ATOM 607 O O . TYR A 1 72 ? 4.529 -4.993 -11.747 1.00 89.06 72 TYR A O 1
ATOM 615 N N . ASP A 1 73 ? 5.703 -6.911 -11.652 1.00 86.44 73 ASP A N 1
ATOM 616 C CA . ASP A 1 73 ? 5.822 -7.070 -13.100 1.00 86.44 73 ASP A CA 1
ATOM 617 C C . ASP A 1 73 ? 4.477 -7.458 -13.738 1.00 86.44 73 ASP A C 1
ATOM 619 O O . ASP A 1 73 ? 4.197 -7.082 -14.869 1.00 86.44 73 ASP A O 1
ATOM 623 N N . THR A 1 74 ? 3.609 -8.151 -12.990 1.00 87.75 74 THR A N 1
ATOM 624 C CA . THR A 1 74 ? 2.303 -8.618 -13.469 1.00 87.75 74 THR A CA 1
ATOM 625 C C . THR A 1 74 ? 1.154 -8.140 -12.587 1.00 87.75 74 THR A C 1
ATOM 627 O O . THR A 1 74 ? 1.285 -8.020 -11.365 1.00 87.75 74 THR A O 1
ATOM 630 N N . ALA A 1 75 ? 0.000 -7.920 -13.221 1.00 88.31 75 ALA A N 1
ATOM 631 C CA . ALA A 1 75 ? -1.242 -7.576 -12.535 1.00 88.31 75 ALA A CA 1
ATOM 632 C C . ALA A 1 75 ? -1.682 -8.660 -11.541 1.00 88.31 75 ALA A C 1
ATOM 634 O O . ALA A 1 75 ? -2.100 -8.347 -10.432 1.00 88.31 75 ALA A O 1
ATOM 635 N N . ASP A 1 76 ? -1.505 -9.931 -11.906 1.00 88.19 76 ASP A N 1
ATOM 636 C CA . ASP A 1 76 ? -1.878 -11.081 -11.075 1.00 88.19 76 ASP A CA 1
ATOM 637 C C . ASP A 1 76 ? -1.094 -11.112 -9.749 1.00 88.19 76 ASP A C 1
ATOM 639 O O . ASP A 1 76 ? -1.665 -11.289 -8.673 1.00 88.19 76 ASP A O 1
ATOM 643 N N . ALA A 1 77 ? 0.219 -10.847 -9.803 1.00 89.25 77 ALA A N 1
ATOM 644 C CA . ALA A 1 77 ? 1.060 -10.789 -8.610 1.00 89.25 77 ALA A CA 1
ATOM 645 C C . ALA A 1 77 ? 0.693 -9.603 -7.704 1.00 89.25 77 ALA A C 1
ATOM 647 O O . ALA A 1 77 ? 0.634 -9.761 -6.482 1.00 89.25 77 ALA A O 1
ATOM 648 N N . ALA A 1 78 ? 0.410 -8.438 -8.298 1.00 88.69 78 ALA A N 1
ATOM 649 C CA . ALA A 1 78 ? -0.035 -7.262 -7.554 1.00 88.69 78 ALA A CA 1
ATOM 650 C C . ALA A 1 78 ? -1.399 -7.489 -6.897 1.00 88.69 78 ALA A C 1
ATOM 652 O O . ALA A 1 78 ? -1.580 -7.163 -5.727 1.00 88.69 78 ALA A O 1
ATOM 653 N N . GLU A 1 79 ? -2.358 -8.074 -7.617 1.00 88.75 79 GLU A N 1
ATOM 654 C CA . GLU A 1 79 ? -3.683 -8.350 -7.067 1.00 88.75 79 GLU A CA 1
ATOM 655 C C . GLU A 1 79 ? -3.604 -9.364 -5.921 1.00 88.75 79 GLU A C 1
ATOM 657 O O . GLU A 1 79 ? -4.223 -9.162 -4.873 1.00 88.75 79 GLU A O 1
ATOM 662 N N . LEU A 1 80 ? -2.821 -10.433 -6.085 1.00 89.38 80 LEU A N 1
ATOM 663 C CA . LEU A 1 80 ? -2.650 -11.449 -5.053 1.00 89.38 80 LEU A CA 1
ATOM 664 C C . LEU A 1 80 ? -2.088 -10.849 -3.757 1.00 89.38 80 LEU A C 1
ATOM 666 O O . LEU A 1 80 ? -2.621 -11.118 -2.675 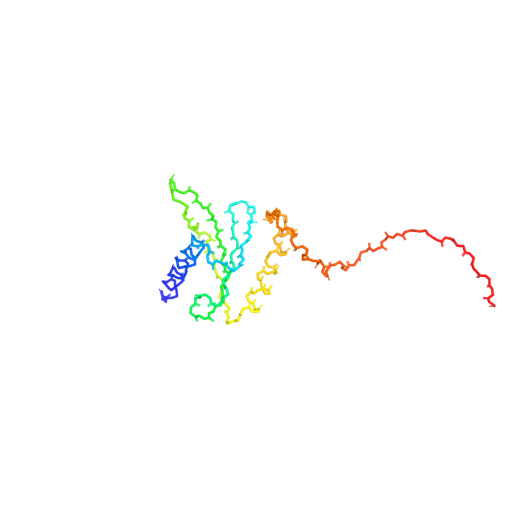1.00 89.38 80 LEU A O 1
ATOM 670 N N . GLU A 1 81 ? -1.042 -10.024 -3.852 1.00 89.00 81 GLU A N 1
ATOM 671 C CA . GLU A 1 81 ? -0.482 -9.370 -2.669 1.00 89.00 81 GLU A CA 1
ATOM 672 C C . GLU A 1 81 ? -1.449 -8.327 -2.095 1.00 89.00 81 GLU A C 1
ATOM 674 O O . GLU A 1 81 ? -1.666 -8.306 -0.884 1.00 89.00 81 GLU A O 1
ATOM 679 N N . PHE A 1 82 ? -2.102 -7.520 -2.936 1.00 88.06 82 PHE A N 1
ATOM 680 C CA . PHE A 1 82 ? -3.105 -6.553 -2.486 1.00 88.06 82 PHE A CA 1
ATOM 681 C C . PHE A 1 82 ? -4.191 -7.247 -1.663 1.00 88.06 82 PHE A C 1
ATOM 683 O O . PHE A 1 82 ? -4.461 -6.864 -0.526 1.00 88.06 82 PHE A O 1
ATOM 690 N N . ARG A 1 83 ? -4.754 -8.345 -2.178 1.00 87.38 83 ARG A N 1
ATOM 691 C CA . ARG A 1 83 ? -5.754 -9.149 -1.464 1.00 87.38 83 ARG A CA 1
ATOM 692 C C . ARG A 1 83 ? -5.222 -9.683 -0.141 1.00 87.38 83 ARG A C 1
ATOM 694 O O . ARG A 1 83 ? -5.956 -9.700 0.846 1.00 87.38 83 ARG A O 1
ATOM 701 N N . ARG A 1 84 ? -3.958 -10.101 -0.090 1.00 88.56 84 ARG A N 1
ATOM 702 C CA . ARG A 1 84 ? -3.325 -10.566 1.148 1.00 88.56 84 ARG A CA 1
ATOM 703 C C . ARG A 1 84 ? -3.164 -9.441 2.170 1.00 88.56 84 ARG A C 1
ATOM 705 O O . ARG A 1 84 ? -3.436 -9.675 3.347 1.00 88.56 84 ARG A O 1
ATOM 712 N N . MET A 1 85 ? -2.769 -8.243 1.741 1.00 86.62 85 MET A N 1
ATOM 713 C CA . MET A 1 85 ? -2.670 -7.058 2.600 1.00 86.62 85 MET A CA 1
ATOM 714 C C . MET A 1 85 ? -4.042 -6.655 3.145 1.00 86.62 85 MET A C 1
ATOM 716 O O . MET A 1 85 ? -4.185 -6.466 4.352 1.00 86.62 85 MET A O 1
ATOM 720 N N . VAL A 1 86 ? -5.067 -6.620 2.290 1.00 85.06 86 VAL A N 1
ATOM 721 C CA . VAL A 1 86 ? -6.452 -6.337 2.698 1.00 85.06 86 VAL A CA 1
ATOM 722 C C . VAL A 1 86 ? -6.964 -7.390 3.678 1.00 85.06 86 VAL A C 1
ATOM 724 O O . VAL A 1 86 ? -7.510 -7.046 4.723 1.00 85.06 86 VAL A O 1
ATOM 727 N N . ALA A 1 87 ? -6.739 -8.677 3.405 1.00 84.44 87 ALA A N 1
ATOM 728 C CA . ALA A 1 87 ? -7.128 -9.753 4.314 1.00 84.44 87 ALA A CA 1
ATOM 729 C C . ALA A 1 87 ? -6.398 -9.664 5.664 1.00 84.44 87 ALA A C 1
ATOM 731 O O . ALA A 1 87 ? -6.992 -9.939 6.707 1.00 84.44 87 ALA A O 1
ATOM 732 N N . ASN A 1 88 ? -5.122 -9.266 5.666 1.00 85.38 88 ASN A N 1
ATOM 733 C CA . ASN A 1 88 ? -4.367 -9.036 6.893 1.00 85.38 88 ASN A CA 1
ATOM 734 C C . ASN A 1 88 ? -4.937 -7.855 7.690 1.00 85.38 88 ASN A C 1
ATOM 736 O O . ASN A 1 88 ? -5.186 -8.009 8.883 1.00 85.38 88 ASN A O 1
ATOM 740 N N . ALA A 1 89 ? -5.227 -6.733 7.028 1.00 83.06 89 ALA A N 1
ATOM 741 C CA . ALA A 1 89 ? -5.858 -5.571 7.646 1.00 83.06 89 ALA A CA 1
ATOM 742 C C . ALA A 1 89 ? -7.248 -5.901 8.211 1.00 83.06 89 ALA A C 1
ATOM 744 O O . ALA A 1 89 ? -7.566 -5.536 9.341 1.00 83.06 89 ALA A O 1
ATOM 745 N N . ARG A 1 90 ? -8.053 -6.680 7.478 1.00 80.50 90 ARG A N 1
ATOM 746 C CA . ARG A 1 90 ? -9.355 -7.171 7.949 1.00 80.50 90 ARG A CA 1
ATOM 747 C C . ARG A 1 90 ? -9.211 -8.019 9.209 1.00 80.50 90 ARG A C 1
ATOM 749 O O . ARG A 1 90 ? -9.901 -7.783 10.193 1.00 80.50 90 ARG A O 1
ATOM 756 N N . ARG A 1 91 ? -8.270 -8.970 9.212 1.00 80.12 91 ARG A N 1
ATOM 757 C CA . ARG A 1 91 ? -7.967 -9.803 10.391 1.00 80.12 91 ARG A CA 1
ATOM 758 C C . ARG A 1 91 ? -7.439 -8.986 11.569 1.00 80.12 91 ARG A C 1
ATOM 760 O O . ARG A 1 91 ? -7.703 -9.345 12.711 1.00 80.12 91 ARG A O 1
ATOM 767 N N . ALA A 1 92 ? -6.705 -7.911 11.298 1.00 82.69 92 ALA A N 1
ATOM 768 C CA . ALA A 1 92 ? -6.213 -6.980 12.305 1.00 82.69 92 ALA A CA 1
ATOM 769 C C . ALA A 1 92 ? -7.292 -5.999 12.805 1.00 82.69 92 ALA A C 1
ATOM 771 O O . ALA A 1 92 ? -7.042 -5.275 13.766 1.00 82.69 92 ALA A O 1
ATOM 772 N N . GLY A 1 93 ? -8.473 -5.963 12.175 1.00 79.25 93 GLY A N 1
ATOM 773 C CA . GLY A 1 93 ? -9.531 -4.996 12.480 1.00 79.25 93 GLY A CA 1
ATOM 774 C C . GLY A 1 93 ? -9.190 -3.562 12.062 1.00 79.25 93 GLY A C 1
ATOM 775 O O . GLY A 1 93 ? -9.763 -2.620 12.598 1.00 79.25 93 GLY A O 1
ATOM 776 N N . THR A 1 94 ? -8.237 -3.390 11.143 1.00 79.62 94 THR A N 1
ATOM 777 C CA . THR A 1 94 ? -7.772 -2.086 10.648 1.00 79.62 94 THR A CA 1
ATOM 778 C C . THR A 1 94 ? -8.299 -1.748 9.258 1.00 79.62 94 THR A C 1
ATOM 780 O O . THR A 1 94 ? -7.955 -0.704 8.715 1.00 79.62 94 THR A O 1
ATOM 783 N N . LEU A 1 95 ? -9.118 -2.607 8.654 1.00 79.88 95 LEU A N 1
ATOM 784 C CA . LEU A 1 95 ? -9.825 -2.303 7.414 1.00 79.88 95 LEU A CA 1
ATOM 785 C C . LEU A 1 95 ? -11.113 -1.549 7.756 1.00 79.88 95 LEU A C 1
ATOM 787 O O . LEU A 1 95 ? -11.937 -2.070 8.508 1.00 79.88 95 LEU A O 1
ATOM 791 N N . ILE A 1 96 ? -11.290 -0.345 7.210 1.00 76.25 96 ILE A N 1
ATOM 792 C CA . ILE A 1 96 ? -12.603 0.297 7.206 1.00 76.25 96 ILE A CA 1
ATOM 793 C C . ILE A 1 96 ? -13.365 -0.397 6.079 1.00 76.25 96 ILE A C 1
ATOM 795 O O . ILE A 1 96 ? -13.090 -0.163 4.904 1.00 76.25 96 ILE A O 1
ATOM 799 N N . GLU A 1 97 ? -14.261 -1.322 6.429 1.00 58.53 97 GLU A N 1
ATOM 800 C CA . GLU A 1 97 ? -15.208 -1.897 5.471 1.00 58.53 97 GLU A CA 1
ATOM 801 C C . GLU A 1 97 ? -16.111 -0.756 4.975 1.00 58.53 97 GLU A C 1
ATOM 803 O O . GLU A 1 97 ? -17.149 -0.456 5.559 1.00 58.53 97 GLU A O 1
ATOM 808 N N . THR A 1 98 ? -15.681 -0.061 3.921 1.00 49.72 98 THR A N 1
ATOM 809 C CA . THR A 1 98 ? -16.580 0.743 3.099 1.00 49.72 98 THR A CA 1
ATOM 810 C C . THR A 1 98 ? -17.586 -0.227 2.502 1.00 49.72 98 THR A C 1
ATOM 812 O O . THR A 1 98 ? -17.175 -1.235 1.933 1.00 49.72 98 THR A O 1
ATOM 815 N N . ASP A 1 99 ? -18.870 0.056 2.698 1.00 42.44 99 ASP A N 1
ATOM 816 C CA . ASP A 1 99 ? -20.061 -0.724 2.336 1.00 42.44 99 ASP A CA 1
ATOM 817 C C . ASP A 1 99 ? -20.191 -0.986 0.814 1.00 42.44 99 ASP A C 1
ATOM 819 O O . ASP A 1 99 ? -21.200 -0.671 0.203 1.00 42.44 99 ASP A O 1
ATOM 823 N N . ASP A 1 100 ? -19.163 -1.541 0.172 1.00 42.31 100 ASP A N 1
ATOM 824 C CA . ASP A 1 100 ? -19.206 -2.121 -1.171 1.00 42.31 100 ASP A CA 1
ATOM 825 C C . ASP A 1 100 ? -18.983 -3.626 -0.998 1.00 42.31 100 ASP A C 1
ATOM 827 O O . ASP A 1 100 ? -17.929 -4.216 -1.242 1.00 42.31 100 ASP A O 1
ATOM 831 N N . THR A 1 101 ? -20.004 -4.229 -0.396 1.00 45.31 101 THR A N 1
ATOM 832 C CA . THR A 1 101 ? -20.170 -5.668 -0.248 1.00 45.31 101 THR A CA 1
ATOM 833 C C . THR A 1 101 ? -20.526 -6.266 -1.609 1.00 45.31 101 THR A C 1
ATOM 835 O O . THR A 1 101 ? -21.648 -6.713 -1.824 1.00 45.31 101 THR A O 1
ATOM 838 N N . ASP A 1 102 ? -19.567 -6.330 -2.534 1.00 43.50 102 ASP A N 1
ATOM 839 C CA . ASP A 1 102 ? -19.596 -7.400 -3.533 1.00 43.50 102 ASP A CA 1
ATOM 840 C C . ASP A 1 102 ? -18.874 -8.605 -2.930 1.00 43.50 102 ASP A C 1
ATOM 842 O O . ASP A 1 102 ? -17.647 -8.694 -2.927 1.00 43.50 102 ASP A O 1
ATOM 846 N N . ASP A 1 103 ? -19.682 -9.428 -2.259 1.00 47.66 103 ASP A N 1
ATOM 847 C CA . ASP A 1 103 ? -19.583 -10.882 -2.082 1.00 47.66 103 ASP A CA 1
ATOM 848 C C . ASP A 1 103 ? -18.265 -11.552 -2.534 1.00 47.66 103 ASP A C 1
ATOM 850 O O . ASP A 1 103 ? -18.239 -12.476 -3.343 1.00 47.66 103 ASP A O 1
ATOM 854 N N . LEU A 1 104 ? -17.124 -11.148 -1.977 1.00 50.09 104 LEU A N 1
ATOM 855 C CA . LEU A 1 104 ? -15.894 -11.924 -2.072 1.00 50.09 104 LEU A CA 1
ATOM 856 C C . LEU A 1 104 ? -15.950 -12.982 -0.981 1.00 50.09 104 LEU A C 1
ATOM 858 O O . LEU A 1 104 ? -15.362 -12.846 0.095 1.00 50.09 104 LEU A O 1
ATOM 862 N N . GLY A 1 105 ? -16.723 -14.021 -1.301 1.00 41.53 105 GLY A N 1
ATOM 863 C CA . GLY A 1 105 ? -16.853 -15.251 -0.547 1.00 41.53 105 GLY A CA 1
ATOM 864 C C . GLY A 1 105 ? -15.508 -15.698 0.007 1.00 41.53 105 GLY A C 1
ATOM 865 O O . GLY A 1 105 ? -14.525 -15.863 -0.713 1.00 41.53 105 GLY A O 1
ATOM 866 N N . ASP A 1 106 ? -15.499 -15.862 1.319 1.00 45.34 106 ASP A N 1
ATOM 867 C CA . ASP A 1 106 ? -14.437 -16.446 2.111 1.00 45.34 106 ASP A CA 1
ATOM 868 C C . ASP A 1 106 ? -14.174 -17.895 1.640 1.00 45.34 106 ASP A C 1
ATOM 870 O O . ASP A 1 106 ? -15.063 -18.735 1.784 1.00 45.34 106 ASP A O 1
ATOM 874 N N . PRO A 1 107 ? -12.995 -18.257 1.083 1.00 45.03 107 PRO A N 1
ATOM 875 C CA . PRO A 1 107 ? -12.638 -19.661 0.914 1.00 45.03 107 PRO A CA 1
ATOM 876 C C . PRO A 1 107 ? -11.746 -20.163 2.062 1.00 45.03 107 PRO A C 1
ATOM 878 O O . PRO A 1 107 ? -11.139 -21.223 1.938 1.00 45.03 107 PRO A O 1
ATOM 881 N N . PHE A 1 108 ? -11.637 -19.427 3.175 1.00 40.25 108 PHE A N 1
ATOM 882 C CA . PHE A 1 108 ? -10.793 -19.800 4.312 1.00 40.25 108 PHE A CA 1
ATOM 883 C C . PHE A 1 108 ? -11.584 -19.870 5.616 1.00 40.25 108 PHE A C 1
ATOM 885 O O . PHE A 1 108 ? -11.099 -19.476 6.675 1.00 40.25 108 PHE A O 1
ATOM 892 N N . THR A 1 109 ? -12.762 -20.485 5.556 1.00 47.72 109 THR A N 1
ATOM 893 C CA . THR A 1 109 ? -13.369 -21.100 6.730 1.00 47.72 109 THR A CA 1
ATOM 894 C C . THR A 1 109 ? -12.876 -22.548 6.788 1.00 47.72 109 THR A C 1
ATOM 896 O O . THR A 1 109 ? -13.609 -23.487 6.487 1.00 47.72 109 THR A O 1
ATOM 899 N N . ASP A 1 110 ? -11.596 -22.737 7.127 1.00 43.34 110 ASP A N 1
ATOM 900 C CA . ASP A 1 110 ? -11.153 -24.017 7.690 1.00 43.34 110 ASP A CA 1
ATOM 901 C C . ASP A 1 110 ? -11.833 -24.120 9.059 1.00 43.34 110 ASP A C 1
ATOM 903 O O . ASP A 1 110 ? -11.564 -23.345 9.980 1.00 43.34 110 ASP A O 1
ATOM 907 N N . GLY A 1 111 ? -12.885 -24.934 9.092 1.00 44.78 111 GLY A N 1
ATOM 908 C CA . GLY A 1 111 ? -13.931 -24.855 10.096 1.00 44.78 111 GLY A CA 1
ATOM 909 C C . GLY A 1 111 ? -13.479 -25.205 11.511 1.00 44.78 111 GLY A C 1
ATOM 910 O O . GLY A 1 111 ? -12.552 -25.981 11.736 1.00 44.78 111 GLY A O 1
ATOM 911 N N . PRO A 1 112 ? -14.281 -24.766 12.484 1.00 46.62 112 PRO A N 1
ATOM 912 C CA . PRO A 1 112 ? -14.719 -25.713 13.491 1.00 46.62 112 PRO A CA 1
ATOM 913 C C . PRO A 1 112 ? -16.247 -25.746 13.513 1.00 46.62 112 PRO A C 1
ATOM 915 O O . PRO A 1 112 ? -16.893 -24.939 14.177 1.00 46.62 112 PRO A O 1
ATOM 918 N N . LEU A 1 113 ? -16.848 -26.717 12.817 1.00 44.69 113 LEU A N 1
ATOM 919 C CA . LEU A 1 113 ? -18.231 -27.101 13.103 1.00 44.69 113 LEU A CA 1
ATOM 920 C C . LEU A 1 113 ? -18.230 -27.979 14.358 1.00 44.69 113 LEU A C 1
ATOM 922 O O . LEU A 1 113 ? -18.363 -29.198 14.298 1.00 44.69 113 LEU A O 1
ATOM 926 N N . THR A 1 114 ? -18.076 -27.341 15.515 1.00 52.47 114 THR A N 1
ATOM 927 C CA . THR A 1 114 ? -18.687 -27.868 16.733 1.00 52.47 114 THR A CA 1
ATOM 928 C C . THR A 1 114 ? -20.178 -27.624 16.585 1.00 52.47 114 THR A C 1
ATOM 930 O O . THR A 1 114 ? -20.594 -26.482 16.705 1.00 52.47 114 THR A O 1
ATOM 933 N N . ASN A 1 115 ? -20.952 -28.676 16.312 1.00 50.09 115 ASN A N 1
ATOM 934 C CA . ASN A 1 115 ? -22.358 -28.769 16.697 1.00 50.09 115 ASN A CA 1
ATOM 935 C C . ASN A 1 115 ? -22.665 -30.209 17.133 1.00 50.09 115 ASN A C 1
ATOM 937 O O . ASN A 1 115 ? -22.793 -31.144 16.348 1.00 50.09 115 ASN A O 1
ATOM 941 N N . GLU A 1 116 ? -22.685 -30.313 18.452 1.00 53.22 116 GLU A N 1
ATOM 942 C CA . GLU A 1 116 ? -23.383 -31.223 19.348 1.00 53.22 116 GLU A CA 1
ATOM 943 C C . GLU A 1 116 ? -24.700 -31.872 18.833 1.00 53.22 116 GLU A C 1
ATOM 945 O O . GLU A 1 116 ? -25.451 -31.288 18.059 1.00 53.22 116 GLU A O 1
ATOM 950 N N . VAL A 1 117 ? -24.966 -33.064 19.400 1.00 50.50 117 VAL A N 1
ATOM 951 C CA . VAL A 1 117 ? -26.201 -33.883 19.518 1.00 50.50 117 VAL A CA 1
ATOM 952 C C . VAL A 1 117 ? -26.795 -34.628 18.311 1.00 50.50 117 VAL A C 1
ATOM 954 O O . VAL A 1 117 ? -27.415 -34.078 17.411 1.00 50.50 117 VAL A O 1
ATOM 957 N N . GLY A 1 118 ? -26.758 -35.959 18.435 1.00 40.38 118 GLY A N 1
ATOM 958 C CA . GLY A 1 118 ? -27.565 -36.915 17.682 1.00 40.38 118 GLY A CA 1
ATOM 959 C C . GLY A 1 118 ? -27.474 -38.301 18.316 1.00 40.38 118 GLY A C 1
ATOM 960 O O . GLY A 1 118 ? -26.769 -39.175 17.822 1.00 40.38 118 GLY A O 1
ATOM 961 N N . ALA A 1 119 ? -28.141 -38.492 19.456 1.00 53.12 119 ALA A N 1
ATOM 962 C CA . ALA A 1 119 ? -28.499 -39.831 19.904 1.00 53.12 119 ALA A CA 1
ATOM 963 C C . ALA A 1 119 ? -29.427 -40.464 18.854 1.00 53.12 119 ALA A C 1
ATOM 965 O O . ALA A 1 119 ? -30.336 -39.785 18.387 1.00 53.12 119 ALA A O 1
ATOM 966 N N . GLU A 1 120 ? -29.194 -41.730 18.493 1.00 46.78 120 GLU A N 1
ATOM 967 C CA . GLU A 1 120 ? -30.171 -42.835 18.543 1.00 46.78 120 GLU A CA 1
ATOM 968 C C . GLU 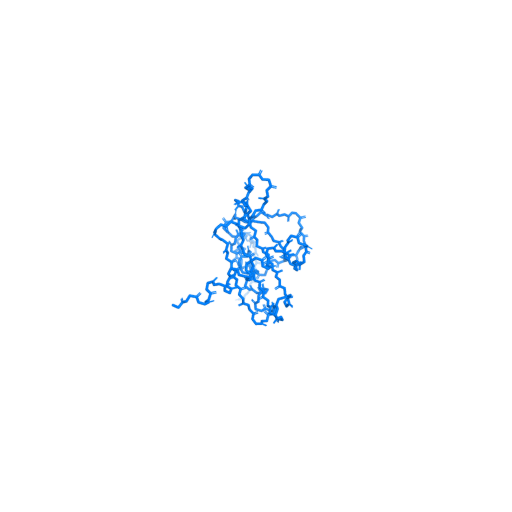A 1 120 ? -29.785 -43.982 17.581 1.00 46.78 120 GLU A C 1
ATOM 970 O O . GLU A 1 120 ? -29.500 -43.772 16.410 1.00 46.78 120 GLU A O 1
ATOM 975 N N . ASN A 1 121 ? -29.763 -45.198 18.145 1.00 45.84 121 ASN A N 1
ATOM 976 C CA . ASN A 1 121 ? -29.908 -46.534 17.547 1.00 45.84 121 ASN A CA 1
ATOM 977 C C . ASN A 1 121 ? -29.395 -46.824 16.124 1.00 45.84 121 ASN A C 1
ATOM 979 O O . ASN A 1 121 ? -29.960 -46.342 15.154 1.00 45.84 121 ASN A O 1
ATOM 983 N N . LEU A 1 122 ? -28.578 -47.881 16.007 1.00 48.44 122 LEU A N 1
ATOM 984 C CA . LEU A 1 122 ? -28.936 -49.057 15.197 1.00 48.44 122 LEU A CA 1
ATOM 985 C C . LEU A 1 122 ? -28.176 -50.308 15.679 1.00 48.44 122 LEU A C 1
ATOM 987 O O . LEU A 1 122 ? -26.960 -50.311 15.851 1.00 48.44 122 LEU A O 1
ATOM 991 N N . ARG A 1 123 ? -28.956 -51.362 15.941 1.00 53.06 123 ARG A N 1
ATOM 992 C CA . ARG A 1 123 ? -28.544 -52.750 16.212 1.00 53.06 123 ARG A CA 1
ATOM 993 C C . ARG A 1 123 ? -28.112 -53.435 14.899 1.00 53.06 123 ARG A C 1
ATOM 995 O O . ARG A 1 123 ? -28.411 -52.912 13.831 1.00 53.06 123 ARG A O 1
ATOM 1002 N N . ASN A 1 124 ? -27.560 -54.650 15.035 1.00 46.19 124 ASN A N 1
ATOM 1003 C CA . ASN A 1 124 ? -27.061 -55.616 14.030 1.00 46.19 124 ASN A CA 1
ATOM 1004 C C . ASN A 1 124 ? -25.600 -55.383 13.601 1.00 46.19 124 ASN A C 1
ATOM 1006 O O . ASN A 1 124 ? -25.273 -54.323 13.091 1.00 46.19 124 ASN A O 1
ATOM 1010 N N . THR A 1 125 ? -24.666 -56.329 13.746 1.00 48.88 125 THR A N 1
ATOM 1011 C CA . THR A 1 125 ? -24.744 -57.806 13.697 1.00 48.88 125 THR A CA 1
ATOM 1012 C C . THR A 1 125 ? -23.707 -58.426 14.628 1.00 48.88 125 THR A C 1
ATOM 1014 O O . THR A 1 125 ? -22.611 -57.836 14.736 1.00 48.88 125 THR A O 1
#